Protein AF-A0A1I8H9V7-F1 (afdb_monomer)

Organism: NCBI:txid282301

pLDDT: mean 70.33, std 16.01, range [28.58, 92.44]

Sequence (94 aa):
VTRRPTEVKFTFRASKEHHGKVLACKFVQDERLIEWKREKLSVFYKADFDSEVRIINRTVRWNTTVQFSISYSDVGNPSAKHFCQHRLSATHRC

Radius of gyration: 26.8 Å; Cα contacts (8 Å, |Δi|>4): 67; chains: 1; bounding box: 55×24×84 Å

Mean predicted aligned error: 13.89 Å

Secondary structure (DSSP, 8-state):
---------------GGGTTPEEEEEEEETTEEEEEEEEE----B-----------S--PPTT------------SBSPPP-------------

Solvent-accessible surface area (backbone atoms only — not comparable to full-atom values): 7088 Å² total; per-residue (Å²): 134,88,81,75,87,82,86,84,86,88,84,79,90,83,50,75,87,44,37,78,35,72,51,76,47,78,43,70,56,95,94,38,78,75,46,77,50,74,45,75,34,84,51,76,37,86,56,95,72,91,78,82,85,77,87,76,92,73,87,74,62,86,96,61,91,83,88,87,85,88,86,80,82,78,82,27,39,72,68,73,87,85,83,90,82,88,80,88,80,81,80,79,77,130

Foldseek 3Di:
DPDDDDDDDDDDDDDLVLQQPKDWDWDADPNDTDDIDIDGDHDFDDDPDPDDDDPPDDDDDPPDDDDDDDDDDQSGVVGDDDDDDDDDDDPDDD

Structure (mmCIF, N/CA/C/O backbone):
data_AF-A0A1I8H9V7-F1
#
_entry.id   AF-A0A1I8H9V7-F1
#
loop_
_atom_site.group_PDB
_atom_site.id
_atom_site.type_symbol
_atom_site.label_atom_id
_atom_site.label_alt_id
_atom_site.label_comp_id
_atom_site.label_asym_id
_atom_site.label_entity_id
_atom_site.label_seq_id
_atom_site.pdbx_PDB_ins_code
_atom_site.Cartn_x
_atom_site.Cartn_y
_atom_site.Cartn_z
_atom_site.occupancy
_atom_site.B_iso_or_equiv
_atom_site.auth_seq_id
_atom_site.auth_comp_id
_atom_site.auth_asym_id
_atom_site.auth_atom_id
_atom_site.pdbx_PDB_model_num
ATOM 1 N N . VAL A 1 1 ? -17.377 -14.640 37.849 1.00 48.75 1 VAL A N 1
ATOM 2 C CA . VAL A 1 1 ? -17.718 -14.346 36.436 1.00 48.75 1 VAL A CA 1
ATOM 3 C C . VAL A 1 1 ? -16.441 -14.394 35.614 1.00 48.75 1 VAL A C 1
ATOM 5 O O . VAL A 1 1 ? -15.620 -13.491 35.720 1.00 48.75 1 VAL A O 1
ATOM 8 N N . THR A 1 2 ? -16.214 -15.473 34.871 1.00 45.41 2 THR A N 1
ATOM 9 C CA . THR A 1 2 ? -15.082 -15.595 33.943 1.00 45.41 2 THR A CA 1
ATOM 10 C C . THR A 1 2 ? -15.363 -14.719 32.724 1.00 45.41 2 THR A C 1
ATOM 12 O O . THR A 1 2 ? -16.256 -15.008 31.930 1.00 45.41 2 THR A O 1
ATOM 15 N N . ARG A 1 3 ? -14.649 -13.594 32.605 1.00 63.62 3 ARG A N 1
ATOM 16 C CA . ARG A 1 3 ? -14.762 -12.698 31.447 1.00 63.62 3 ARG A CA 1
ATOM 17 C C . ARG A 1 3 ? -14.203 -13.421 30.221 1.00 63.62 3 ARG A C 1
ATOM 19 O O . ARG A 1 3 ? -13.014 -13.721 30.180 1.00 63.62 3 ARG A O 1
ATOM 26 N N . ARG A 1 4 ? -15.056 -13.718 29.238 1.00 63.28 4 ARG A N 1
ATOM 27 C CA . ARG A 1 4 ? -14.597 -14.163 27.918 1.00 63.28 4 ARG A CA 1
ATOM 28 C C . ARG A 1 4 ? -14.087 -12.939 27.152 1.00 63.28 4 ARG A C 1
ATOM 30 O O . ARG A 1 4 ? -14.804 -11.940 27.119 1.00 63.28 4 ARG A O 1
ATOM 37 N N . PRO A 1 5 ? -12.885 -12.981 26.560 1.00 61.84 5 PRO A N 1
ATOM 38 C CA . PRO A 1 5 ? -12.459 -11.931 25.650 1.00 61.84 5 PRO A CA 1
ATOM 39 C C . PRO A 1 5 ? -13.385 -11.938 24.428 1.00 61.84 5 PRO A C 1
ATOM 41 O O . PRO A 1 5 ? -13.521 -12.956 23.751 1.00 61.84 5 PRO A O 1
ATOM 44 N N . THR A 1 6 ? -14.053 -10.816 24.173 1.00 69.12 6 THR A N 1
ATOM 45 C CA . THR A 1 6 ? -14.811 -10.613 22.936 1.00 69.12 6 THR A CA 1
ATOM 46 C C . THR A 1 6 ? -13.830 -10.179 21.857 1.00 69.12 6 THR A C 1
ATOM 48 O O . THR A 1 6 ? -13.279 -9.081 21.925 1.00 69.12 6 THR A O 1
ATOM 51 N N . GLU A 1 7 ? -13.585 -11.035 20.869 1.00 72.69 7 GLU A N 1
ATOM 52 C CA . GLU A 1 7 ? -12.797 -10.665 19.695 1.00 72.69 7 GLU A CA 1
ATOM 53 C C . GLU A 1 7 ? -13.679 -9.883 18.712 1.00 72.69 7 GLU A C 1
ATOM 55 O O . GLU A 1 7 ? -14.743 -10.350 18.307 1.00 72.69 7 GLU A O 1
ATOM 60 N N . VAL A 1 8 ? -13.239 -8.684 18.324 1.00 72.50 8 VAL A N 1
ATOM 61 C CA . VAL A 1 8 ? -13.888 -7.875 17.285 1.00 72.50 8 VAL A CA 1
ATOM 62 C C . VAL A 1 8 ? -12.967 -7.833 16.074 1.00 72.50 8 VAL A C 1
ATOM 64 O O . VAL A 1 8 ? -11.841 -7.342 16.161 1.00 72.50 8 VAL A O 1
ATOM 67 N N . LYS A 1 9 ? -13.448 -8.335 14.934 1.00 80.44 9 LYS A N 1
ATOM 68 C CA . LYS A 1 9 ? -12.687 -8.406 13.684 1.00 80.44 9 LYS A CA 1
ATOM 69 C C . LYS A 1 9 ? -13.274 -7.457 12.644 1.00 80.44 9 LYS A C 1
ATOM 71 O O . LYS A 1 9 ? -14.442 -7.571 12.287 1.00 80.44 9 LYS A O 1
ATOM 76 N N . PHE A 1 10 ? -12.443 -6.563 12.115 1.00 75.62 10 PHE A N 1
ATOM 77 C CA . PHE A 1 10 ? -12.790 -5.699 10.987 1.00 75.62 10 PHE A CA 1
ATOM 78 C C . PHE A 1 10 ? -12.147 -6.237 9.710 1.00 75.62 10 PHE A C 1
ATOM 80 O O . PHE A 1 10 ? -10.968 -6.586 9.696 1.00 75.62 10 PHE A O 1
ATOM 87 N N . THR A 1 11 ? -12.922 -6.304 8.630 1.00 81.56 11 THR A N 1
ATOM 88 C CA . THR A 1 11 ? -12.437 -6.680 7.296 1.00 81.56 11 THR A CA 1
ATOM 89 C C . THR A 1 11 ? -12.838 -5.604 6.299 1.00 81.56 11 THR A C 1
ATOM 91 O O . THR A 1 11 ? -13.962 -5.115 6.316 1.00 81.56 11 THR A O 1
ATOM 94 N N . PHE A 1 12 ? -11.899 -5.205 5.446 1.00 82.44 12 PHE A N 1
ATOM 95 C CA . PHE A 1 12 ? -12.125 -4.242 4.373 1.00 82.44 12 PHE A CA 1
ATOM 96 C C . PHE A 1 12 ? -11.224 -4.590 3.188 1.00 82.44 12 PHE A C 1
ATOM 98 O O . PHE A 1 12 ? -10.208 -5.275 3.340 1.00 82.44 12 PHE A O 1
ATOM 105 N N . ARG A 1 13 ? -11.588 -4.120 1.994 1.00 84.81 13 ARG A N 1
ATOM 106 C CA . ARG A 1 13 ? -10.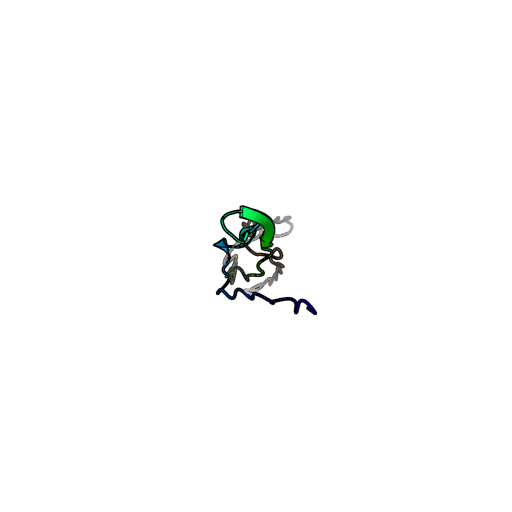776 -4.313 0.792 1.00 84.81 13 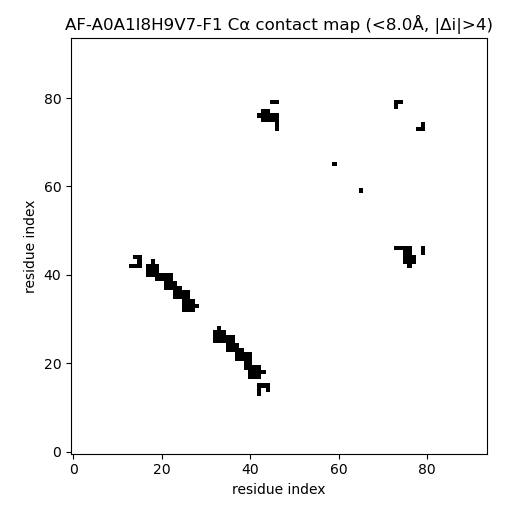ARG A CA 1
ATOM 107 C C . ARG A 1 13 ? -9.701 -3.229 0.726 1.00 84.81 13 ARG A C 1
ATOM 109 O O . ARG A 1 13 ? -9.983 -2.097 0.347 1.00 84.81 13 ARG A O 1
ATOM 116 N N . ALA A 1 14 ? -8.476 -3.578 1.110 1.00 83.31 14 ALA A N 1
ATOM 117 C CA . ALA A 1 14 ? -7.347 -2.658 1.059 1.00 83.31 14 ALA A CA 1
ATOM 118 C C . ALA A 1 14 ? -6.962 -2.298 -0.391 1.00 83.31 14 ALA A C 1
ATOM 120 O O . ALA A 1 14 ? -7.052 -3.122 -1.301 1.00 83.31 14 ALA A O 1
ATOM 121 N N . SER A 1 15 ? -6.515 -1.059 -0.590 1.00 84.44 15 SER A N 1
ATOM 122 C CA . SER A 1 15 ? -6.037 -0.510 -1.869 1.00 84.44 15 SER A CA 1
ATOM 123 C C . SER A 1 15 ? -4.770 0.322 -1.647 1.00 84.44 15 SER A C 1
ATOM 125 O O . SER A 1 15 ? -4.413 0.606 -0.501 1.00 84.44 15 SER A O 1
ATOM 127 N N . LYS A 1 16 ? -4.121 0.769 -2.731 1.00 83.19 16 LYS A N 1
ATOM 128 C CA . LYS A 1 16 ? -2.922 1.627 -2.665 1.00 83.19 16 LYS A CA 1
ATOM 129 C C . LYS A 1 16 ? -3.105 2.886 -1.808 1.00 83.19 16 LYS A C 1
ATOM 131 O O . LYS A 1 16 ? -2.185 3.297 -1.117 1.00 83.19 16 LYS A O 1
ATOM 136 N N . GLU A 1 17 ? -4.310 3.453 -1.787 1.00 85.75 17 GLU A N 1
ATOM 137 C CA . GLU A 1 17 ? -4.642 4.672 -1.031 1.00 85.75 17 GLU A CA 1
ATOM 138 C C . GLU A 1 17 ? -4.605 4.467 0.488 1.00 85.75 17 GLU A C 1
ATOM 140 O O . GLU A 1 17 ? -4.466 5.428 1.247 1.00 85.75 17 GLU A O 1
ATOM 145 N N . HIS A 1 18 ? -4.712 3.213 0.931 1.00 88.88 18 HIS A N 1
ATOM 146 C CA . HIS A 1 18 ? -4.680 2.836 2.339 1.00 88.88 18 HIS A CA 1
ATOM 147 C C . HIS A 1 18 ? -3.252 2.637 2.863 1.00 88.88 18 HIS A C 1
ATOM 149 O O . HIS A 1 18 ? -3.054 2.613 4.077 1.00 88.88 18 HIS A O 1
ATOM 155 N N . HIS A 1 19 ? -2.249 2.494 1.990 1.00 86.56 19 HIS A N 1
ATOM 156 C CA . HIS A 1 19 ? -0.867 2.326 2.429 1.00 86.56 19 HIS A CA 1
ATOM 157 C C . HIS A 1 19 ? -0.379 3.564 3.198 1.00 86.56 19 HIS A C 1
ATOM 159 O O . HIS A 1 19 ? -0.573 4.703 2.775 1.00 86.56 19 HIS A O 1
ATOM 165 N N . GLY A 1 20 ? 0.234 3.346 4.362 1.00 87.06 20 GLY A N 1
ATOM 166 C CA . GLY A 1 20 ? 0.730 4.407 5.236 1.00 87.06 20 GLY A CA 1
ATOM 167 C C . GLY A 1 20 ? -0.358 5.165 6.004 1.00 87.06 20 GLY A C 1
ATOM 168 O O . GLY A 1 20 ? -0.015 5.987 6.858 1.00 87.06 20 GLY A O 1
ATOM 169 N N . LYS A 1 21 ? -1.646 4.886 5.752 1.00 90.12 21 LYS A N 1
ATOM 170 C CA . LYS A 1 21 ? -2.765 5.439 6.526 1.00 90.12 21 LYS A CA 1
ATOM 171 C C . LYS A 1 21 ? -2.852 4.773 7.897 1.00 90.12 21 LYS A C 1
ATOM 173 O O . LYS A 1 21 ? -2.336 3.679 8.114 1.00 90.12 21 LYS A O 1
ATOM 178 N N . VAL A 1 22 ? -3.517 5.449 8.827 1.00 91.12 22 VAL A N 1
ATOM 179 C CA . VAL A 1 22 ? -3.737 4.950 10.186 1.00 91.12 22 VAL A CA 1
ATOM 180 C C . VAL A 1 22 ? -5.174 4.467 10.302 1.00 91.12 22 VAL A C 1
ATOM 182 O O . VAL A 1 22 ? -6.107 5.250 10.130 1.00 91.12 22 VAL A O 1
ATOM 185 N N . LEU A 1 23 ? -5.346 3.186 10.614 1.00 88.25 23 LEU A N 1
ATOM 186 C CA . LEU A 1 23 ? -6.618 2.650 11.074 1.00 88.25 23 LEU A CA 1
ATOM 187 C C . LEU A 1 23 ? -6.757 2.983 12.560 1.00 88.25 23 LEU A C 1
ATOM 189 O O . LEU A 1 23 ? -5.865 2.664 13.343 1.00 88.25 23 LEU A O 1
ATOM 193 N N . ALA A 1 24 ? -7.856 3.624 12.950 1.00 90.38 24 ALA A N 1
ATOM 194 C CA . ALA A 1 24 ? -8.132 3.968 14.340 1.00 90.38 24 ALA A CA 1
ATOM 195 C C . ALA A 1 24 ? -9.458 3.347 14.792 1.00 90.38 24 ALA A C 1
ATOM 197 O O . ALA A 1 24 ? -10.498 3.567 14.173 1.00 90.38 24 ALA A O 1
ATOM 198 N N . CYS A 1 25 ? -9.421 2.605 15.895 1.00 88.06 25 CYS A N 1
ATOM 199 C CA . CYS A 1 25 ? -10.582 2.005 16.539 1.00 88.06 25 CYS A CA 1
ATOM 200 C C . CYS A 1 25 ? -10.726 2.586 17.946 1.00 88.06 25 CYS A C 1
ATOM 202 O O . CYS A 1 25 ? -9.756 2.614 18.705 1.00 88.06 25 CYS A O 1
ATOM 204 N N . LYS A 1 26 ? -11.934 3.034 18.300 1.00 89.81 26 LYS A N 1
ATOM 205 C CA . LYS A 1 26 ? -12.267 3.458 19.664 1.00 89.81 26 LYS A CA 1
ATOM 206 C C . LYS A 1 26 ? -13.070 2.370 20.365 1.00 89.81 26 LYS A C 1
ATOM 208 O O . LYS A 1 26 ? -14.047 1.873 19.807 1.00 89.81 26 LYS A O 1
ATOM 213 N N . PHE A 1 27 ? -12.677 2.039 21.586 1.00 87.44 27 PHE A N 1
ATOM 214 C CA . PHE A 1 27 ? -13.398 1.121 22.458 1.00 87.44 27 PHE A CA 1
ATOM 215 C C . PHE A 1 27 ? -14.143 1.940 23.503 1.00 87.44 27 PHE A C 1
ATOM 217 O O . PHE A 1 27 ? -13.524 2.628 24.312 1.00 87.44 27 PHE A O 1
ATOM 224 N N . VAL A 1 28 ? -15.473 1.902 23.451 1.00 89.50 28 VAL A N 1
ATOM 225 C CA . VAL A 1 28 ? -16.358 2.602 24.388 1.00 89.50 28 VAL A CA 1
ATOM 226 C C . VAL A 1 28 ? -17.175 1.556 25.132 1.00 89.50 28 VAL A C 1
ATOM 228 O O . VAL A 1 28 ? -17.757 0.674 24.504 1.00 89.50 28 VAL A O 1
ATOM 231 N N . GLN A 1 29 ? -17.212 1.664 26.454 1.00 85.50 29 GLN A N 1
ATOM 232 C CA . GLN A 1 29 ? -18.008 0.819 27.333 1.00 85.50 29 GLN A CA 1
ATOM 233 C C . GLN A 1 29 ? -18.745 1.722 28.321 1.00 85.50 29 GLN A C 1
ATOM 235 O O . GLN A 1 29 ? -18.116 2.573 28.943 1.00 85.50 29 GLN A O 1
ATOM 240 N N . ASP A 1 30 ? -20.063 1.553 28.443 1.00 92.44 30 ASP A N 1
ATOM 241 C CA . ASP A 1 30 ? -20.910 2.336 29.357 1.00 92.44 30 ASP A CA 1
ATOM 242 C C . ASP A 1 30 ? -20.691 3.855 29.212 1.00 92.44 30 ASP A C 1
ATOM 244 O O . ASP A 1 30 ? -20.410 4.562 30.177 1.00 92.44 30 ASP A O 1
ATOM 248 N N . GLU A 1 31 ? -20.719 4.339 27.964 1.00 92.25 31 GLU A N 1
ATOM 249 C CA . GLU A 1 31 ? -20.462 5.740 27.569 1.00 92.25 31 GLU A CA 1
ATOM 250 C C . GLU A 1 31 ? -19.054 6.276 27.886 1.00 92.25 31 GLU A C 1
ATOM 252 O O . GLU A 1 31 ? -18.711 7.402 27.518 1.00 92.25 31 GLU A O 1
ATOM 257 N N . ARG A 1 32 ? -18.182 5.462 28.489 1.00 91.19 32 ARG A N 1
ATOM 258 C CA . ARG A 1 32 ? -16.789 5.810 28.766 1.00 91.19 32 ARG A CA 1
ATOM 259 C C . ARG A 1 32 ? -15.876 5.271 27.679 1.00 91.19 32 ARG A C 1
ATOM 261 O O . ARG A 1 32 ? -15.885 4.087 27.348 1.00 91.19 32 ARG A O 1
ATOM 268 N N . LEU A 1 33 ? -15.048 6.152 27.130 1.00 88.94 33 LEU A N 1
ATOM 269 C CA . LEU A 1 33 ? -13.944 5.754 26.268 1.00 88.94 33 LEU A CA 1
ATOM 270 C C . LEU A 1 33 ? -12.911 4.986 27.104 1.00 88.94 33 LEU A C 1
ATOM 272 O O . LEU A 1 33 ? -12.335 5.544 28.033 1.00 88.94 33 LEU A O 1
ATOM 276 N N . ILE A 1 34 ? -12.678 3.725 26.749 1.00 91.12 34 ILE A N 1
ATOM 277 C CA .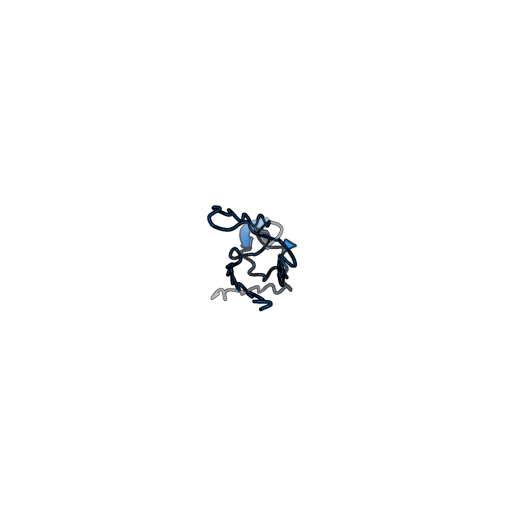 ILE A 1 34 ? -11.697 2.851 27.396 1.00 91.12 34 ILE A CA 1
ATOM 278 C C . ILE A 1 34 ? -10.339 2.979 26.707 1.00 91.12 34 ILE A C 1
ATOM 280 O O . ILE A 1 34 ? -9.327 3.182 27.369 1.00 91.12 34 ILE A O 1
ATOM 284 N N . GLU A 1 35 ? -10.310 2.887 25.373 1.00 88.56 35 GLU A N 1
ATOM 285 C CA . GLU A 1 35 ? -9.054 2.831 24.621 1.00 88.56 35 GLU A CA 1
ATOM 286 C C . GLU A 1 35 ? -9.207 3.341 23.180 1.00 88.56 35 GLU A C 1
ATOM 288 O O . GLU A 1 35 ? -10.244 3.156 22.535 1.00 88.56 35 GLU A O 1
ATOM 293 N N . TRP A 1 36 ? -8.133 3.935 22.654 1.00 91.19 36 TRP A N 1
ATOM 294 C CA . TRP A 1 36 ? -7.906 4.078 21.217 1.00 91.19 36 TRP A CA 1
ATOM 295 C C . TRP A 1 36 ? -6.835 3.099 20.761 1.00 91.19 36 TRP A C 1
ATOM 297 O O . TRP A 1 36 ? -5.677 3.226 21.151 1.00 91.19 36 TRP A O 1
ATOM 307 N N . LYS A 1 37 ? -7.192 2.207 19.842 1.00 88.88 37 LYS A N 1
ATOM 308 C CA . LYS A 1 37 ? -6.220 1.388 19.125 1.00 88.88 37 LYS A CA 1
ATOM 309 C C . LYS A 1 37 ? -5.937 2.017 17.772 1.00 88.88 37 LYS A C 1
ATOM 311 O O . LYS A 1 37 ? -6.863 2.319 17.021 1.00 88.88 37 LYS A O 1
ATOM 316 N N . ARG A 1 38 ? -4.662 2.245 17.470 1.00 91.44 38 ARG A N 1
ATOM 317 C CA . ARG A 1 38 ? -4.208 2.811 16.197 1.00 91.44 38 ARG A CA 1
ATOM 318 C C . ARG A 1 38 ? -3.200 1.868 15.573 1.00 91.44 38 ARG A C 1
ATOM 320 O O . ARG A 1 38 ? -2.251 1.485 16.240 1.00 91.44 38 ARG A O 1
ATOM 327 N N . GLU A 1 39 ? -3.397 1.543 14.306 1.00 89.38 39 GLU A N 1
ATOM 328 C CA . GLU A 1 39 ? -2.508 0.665 13.553 1.00 89.38 39 GLU A CA 1
ATOM 329 C C . GLU A 1 39 ? -2.139 1.337 12.234 1.00 89.38 39 GLU A C 1
ATOM 331 O O . GLU A 1 39 ? -3.013 1.830 11.511 1.00 89.38 39 GLU A O 1
ATOM 336 N N . LYS A 1 40 ? -0.843 1.383 11.911 1.00 90.62 40 LYS A N 1
ATOM 337 C CA . LYS A 1 40 ? -0.396 1.915 10.622 1.00 90.62 40 LYS A CA 1
ATOM 338 C C . LYS A 1 40 ? -0.523 0.816 9.576 1.00 90.62 40 LYS A C 1
ATOM 340 O O . LYS A 1 40 ? 0.104 -0.232 9.675 1.00 90.62 40 LYS A O 1
ATOM 345 N N . 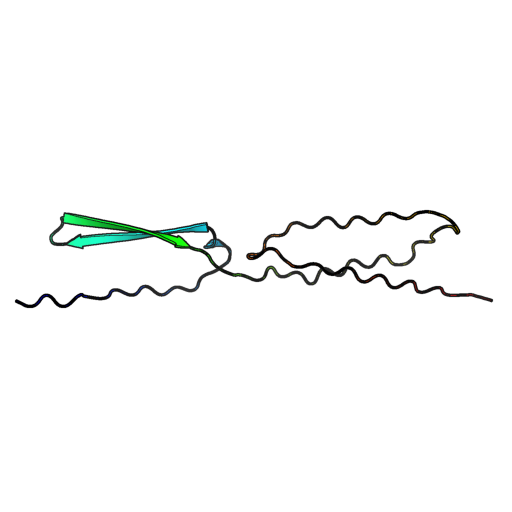LEU A 1 41 ? -1.319 1.069 8.547 1.00 88.12 41 LEU A N 1
ATOM 346 C CA . LEU A 1 41 ? -1.585 0.088 7.508 1.00 88.12 41 LEU A CA 1
ATOM 347 C C . LEU A 1 41 ? -0.396 -0.014 6.548 1.00 88.12 41 LEU A C 1
ATOM 349 O O . LEU A 1 41 ? -0.064 0.939 5.841 1.00 88.12 41 LEU A O 1
ATOM 353 N N . SER A 1 42 ? 0.213 -1.197 6.482 1.00 87.19 42 SER A N 1
ATOM 354 C CA . SER A 1 42 ? 1.179 -1.547 5.440 1.00 87.19 42 SER A CA 1
ATOM 355 C C . SER A 1 42 ? 0.492 -2.397 4.376 1.00 87.19 42 SER A C 1
ATOM 357 O O . SER A 1 42 ? 0.378 -3.614 4.502 1.00 87.19 42 SER A O 1
ATOM 359 N N . VAL A 1 43 ? -0.031 -1.737 3.340 1.00 85.06 43 VAL A N 1
ATOM 360 C CA . VAL A 1 43 ? -0.694 -2.414 2.216 1.00 85.06 43 VAL A CA 1
ATOM 361 C C . VAL A 1 43 ? 0.310 -2.661 1.101 1.00 85.06 43 VAL A C 1
ATOM 363 O O . VAL A 1 43 ? 0.978 -1.727 0.654 1.00 85.06 43 VAL A O 1
ATOM 366 N N . PHE A 1 44 ? 0.403 -3.912 0.662 1.00 83.00 44 PHE A N 1
ATOM 367 C CA . PHE A 1 44 ? 1.180 -4.317 -0.503 1.00 83.00 44 PHE A CA 1
ATOM 368 C C . PHE A 1 44 ? 0.336 -4.161 -1.761 1.00 83.00 44 PHE A C 1
ATOM 370 O O . PHE A 1 44 ? -0.793 -4.649 -1.820 1.00 83.00 44 PHE A O 1
ATOM 377 N N . TYR A 1 45 ? 0.876 -3.480 -2.763 1.00 75.56 45 TYR A N 1
ATOM 378 C CA . TYR A 1 45 ? 0.206 -3.319 -4.045 1.00 75.56 45 TYR A CA 1
ATOM 379 C C . TYR A 1 45 ? 1.242 -3.248 -5.160 1.00 75.56 45 TYR A C 1
ATOM 381 O O . TYR A 1 45 ? 2.268 -2.571 -5.049 1.00 75.56 45 TYR A O 1
ATOM 389 N N . LYS A 1 46 ? 0.958 -3.966 -6.248 1.00 66.62 46 LYS A N 1
ATOM 390 C CA . LYS A 1 46 ? 1.731 -3.857 -7.479 1.00 66.62 46 LYS A CA 1
ATOM 391 C C . LYS A 1 46 ? 1.334 -2.543 -8.138 1.00 66.62 46 LYS A C 1
ATOM 393 O O . LYS A 1 46 ? 0.149 -2.245 -8.261 1.00 66.62 46 LYS A O 1
ATOM 398 N N . ALA A 1 47 ? 2.317 -1.742 -8.512 1.00 62.28 47 ALA A N 1
ATOM 399 C CA . ALA A 1 47 ? 2.062 -0.649 -9.424 1.00 62.28 47 ALA A CA 1
ATOM 400 C C . ALA A 1 47 ? 2.076 -1.215 -10.851 1.00 62.28 47 ALA A C 1
ATOM 402 O O . ALA A 1 47 ? 2.951 -2.016 -11.188 1.00 62.28 47 ALA A O 1
ATOM 403 N N . ASP A 1 48 ? 1.061 -0.873 -11.641 1.00 56.91 48 ASP A N 1
ATOM 404 C CA . ASP A 1 48 ? 0.934 -1.321 -13.026 1.00 56.91 48 ASP A CA 1
ATOM 405 C C . ASP A 1 48 ? 2.066 -0.695 -13.849 1.00 56.91 48 ASP A C 1
ATOM 407 O O . ASP A 1 48 ? 2.018 0.484 -14.192 1.00 56.91 48 ASP A O 1
ATOM 411 N N . PHE A 1 49 ? 3.120 -1.468 -14.108 1.00 56.97 49 PHE A N 1
ATOM 412 C CA . PHE A 1 49 ? 4.311 -1.004 -14.814 1.00 56.97 49 PHE A CA 1
ATOM 413 C C . PHE A 1 49 ? 4.797 -2.056 -15.811 1.00 56.97 49 PHE A C 1
ATOM 415 O O . PHE A 1 49 ? 5.796 -2.729 -15.575 1.00 56.97 49 PHE A O 1
ATOM 422 N N . ASP A 1 50 ? 4.116 -2.153 -16.949 1.00 51.97 50 ASP A N 1
ATOM 423 C CA . ASP A 1 50 ? 4.705 -2.722 -18.165 1.00 51.97 50 ASP A CA 1
ATOM 424 C C . ASP A 1 50 ? 5.194 -1.561 -19.043 1.00 51.97 50 ASP A C 1
ATOM 426 O O . ASP A 1 50 ? 4.639 -1.253 -20.096 1.00 51.97 50 ASP A O 1
ATOM 430 N N . SER A 1 51 ? 6.215 -0.846 -18.563 1.00 51.97 51 SER A N 1
ATOM 431 C CA . SER A 1 51 ? 6.833 0.254 -19.310 1.00 51.97 51 SER A CA 1
ATOM 432 C C . SER A 1 51 ? 8.019 -0.277 -20.110 1.00 51.97 51 SER A C 1
ATOM 434 O O . SER A 1 51 ? 9.144 -0.333 -19.616 1.00 51.97 51 SER A O 1
ATOM 436 N N . GLU A 1 52 ? 7.781 -0.670 -21.359 1.00 55.81 52 GLU A N 1
ATOM 437 C CA . GLU A 1 52 ? 8.853 -1.022 -22.289 1.00 55.81 52 GLU A CA 1
ATOM 438 C C . GLU A 1 52 ? 9.414 0.246 -22.955 1.00 55.81 52 GLU A C 1
ATOM 440 O O . GLU A 1 52 ? 8.788 0.841 -23.833 1.00 55.81 52 GLU A O 1
ATOM 445 N N . VAL A 1 53 ? 10.619 0.672 -22.563 1.00 54.91 53 VAL A N 1
ATOM 446 C CA . VAL A 1 53 ? 11.327 1.768 -23.245 1.00 54.91 53 VAL A CA 1
ATOM 447 C C . VAL A 1 53 ? 12.147 1.189 -24.397 1.00 54.91 53 VAL A C 1
ATOM 449 O O . VAL A 1 53 ? 13.254 0.689 -24.202 1.00 54.91 53 VAL A O 1
ATOM 452 N N . ARG A 1 54 ? 11.613 1.264 -25.623 1.00 56.09 54 ARG A N 1
ATOM 453 C CA . ARG A 1 54 ? 12.353 0.896 -26.841 1.00 56.09 54 ARG A CA 1
ATOM 454 C C . ARG A 1 54 ? 13.055 2.109 -27.437 1.00 56.09 54 ARG A C 1
ATOM 456 O O . ARG A 1 54 ? 12.410 3.060 -27.870 1.00 56.09 54 ARG A O 1
ATOM 463 N N . ILE A 1 55 ? 14.377 2.041 -27.551 1.00 58.94 55 ILE A N 1
ATOM 464 C CA . ILE A 1 55 ? 15.153 3.000 -28.343 1.00 58.94 55 ILE A CA 1
ATOM 465 C C . ILE A 1 55 ? 15.299 2.420 -29.749 1.00 58.94 55 ILE A C 1
ATOM 467 O O . ILE A 1 55 ? 16.196 1.629 -30.025 1.00 58.94 55 ILE A O 1
ATOM 471 N N . ILE A 1 56 ? 14.367 2.781 -30.628 1.00 57.59 56 ILE A N 1
ATOM 472 C CA . ILE A 1 56 ? 14.335 2.324 -32.021 1.00 57.59 56 ILE A CA 1
ATOM 473 C C . ILE A 1 56 ? 15.058 3.369 -32.890 1.00 57.59 56 ILE A C 1
ATOM 475 O O . ILE A 1 56 ? 14.849 4.568 -32.721 1.00 57.59 56 ILE A O 1
ATOM 479 N N . ASN A 1 57 ? 15.901 2.92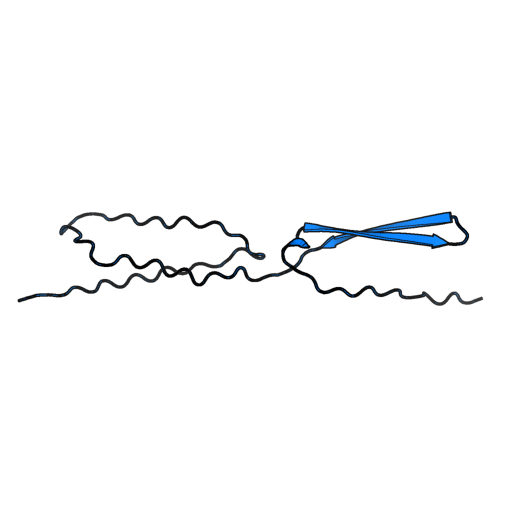0 -33.825 1.00 54.03 57 ASN A N 1
ATOM 480 C CA . ASN A 1 57 ? 16.520 3.742 -34.879 1.00 54.03 57 ASN A CA 1
ATOM 481 C C . ASN A 1 57 ? 17.476 4.868 -34.427 1.00 54.03 57 ASN A C 1
ATOM 483 O O . ASN A 1 57 ? 17.511 5.937 -35.037 1.00 54.03 57 ASN A O 1
ATOM 487 N N . ARG A 1 58 ? 18.301 4.654 -33.395 1.00 63.09 58 ARG A N 1
ATOM 488 C CA . ARG A 1 58 ? 19.421 5.568 -33.090 1.00 63.09 58 ARG A CA 1
ATOM 489 C C . ARG A 1 58 ? 20.708 5.066 -33.744 1.00 63.09 58 ARG A C 1
ATOM 491 O O . ARG A 1 58 ? 21.245 4.037 -33.348 1.00 63.09 58 ARG A O 1
ATOM 498 N N . THR A 1 59 ? 21.225 5.821 -34.710 1.00 66.50 59 THR A N 1
ATOM 499 C CA . THR A 1 59 ? 22.551 5.579 -35.290 1.00 66.50 59 THR A CA 1
ATOM 500 C C . THR A 1 59 ? 23.617 6.015 -34.289 1.00 66.50 59 THR A C 1
ATOM 502 O O . THR A 1 59 ? 23.891 7.205 -34.131 1.00 66.50 59 THR A O 1
ATOM 505 N N . VAL A 1 60 ? 24.198 5.053 -33.577 1.00 69.06 60 VAL A N 1
ATOM 506 C CA . VAL A 1 60 ? 25.352 5.287 -32.704 1.00 69.06 60 VAL A CA 1
ATOM 507 C C . VAL A 1 60 ? 26.605 5.298 -33.573 1.00 69.06 60 VAL A C 1
ATOM 509 O O . VAL A 1 60 ? 26.837 4.370 -34.347 1.00 69.06 60 VAL A O 1
ATOM 512 N N . ARG A 1 61 ? 27.405 6.365 -33.481 1.00 76.38 61 ARG A N 1
ATOM 513 C CA . ARG A 1 61 ? 28.678 6.438 -34.207 1.00 76.38 61 ARG A CA 1
ATOM 514 C C . ARG A 1 61 ? 29.639 5.388 -33.654 1.00 76.38 61 ARG A C 1
ATOM 516 O O . ARG A 1 61 ? 29.701 5.174 -32.443 1.00 76.38 61 ARG A O 1
ATOM 523 N N . TRP A 1 62 ? 30.413 4.773 -34.543 1.00 73.75 62 TRP A N 1
ATOM 524 C CA . TRP A 1 62 ? 31.486 3.861 -34.157 1.00 73.75 62 TRP A CA 1
ATOM 525 C C . TRP A 1 62 ? 32.436 4.531 -33.152 1.00 73.75 62 TRP A C 1
ATOM 527 O O . TRP A 1 62 ? 32.763 5.708 -33.300 1.00 73.75 62 TRP A O 1
ATOM 537 N N . ASN A 1 63 ? 32.865 3.769 -32.141 1.00 78.25 63 ASN A N 1
ATOM 538 C CA . ASN A 1 63 ? 33.805 4.201 -31.102 1.00 78.25 63 ASN A CA 1
ATOM 539 C C . ASN A 1 63 ? 33.330 5.392 -30.241 1.00 78.25 63 ASN A C 1
ATOM 541 O O . ASN A 1 63 ? 34.134 6.217 -29.812 1.00 78.25 63 ASN A O 1
ATOM 545 N N . THR A 1 64 ? 32.020 5.499 -29.998 1.00 70.31 64 THR A N 1
ATOM 546 C CA . THR A 1 64 ? 31.456 6.494 -29.073 1.00 70.31 64 THR A CA 1
ATOM 547 C C . THR A 1 64 ? 30.873 5.837 -2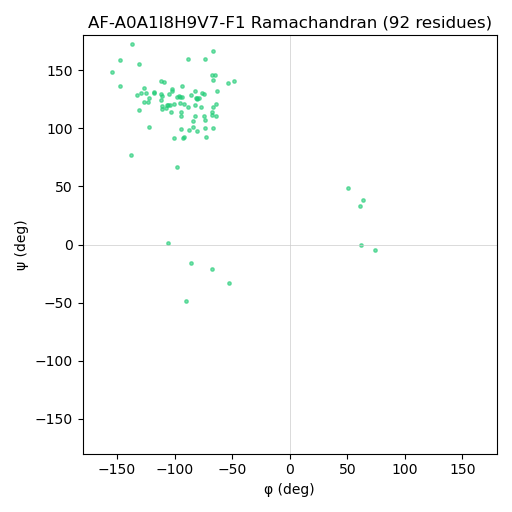7.826 1.00 70.31 64 THR A C 1
ATOM 549 O O . THR A 1 64 ? 30.237 4.786 -27.904 1.00 70.31 64 THR A O 1
ATOM 552 N N . THR A 1 65 ? 31.080 6.463 -26.665 1.00 75.81 65 THR A N 1
ATOM 553 C CA . THR A 1 65 ? 30.435 6.059 -25.410 1.00 75.81 65 THR A CA 1
ATOM 554 C C . THR A 1 65 ? 29.004 6.576 -25.393 1.00 75.81 65 THR A C 1
ATOM 556 O O . THR A 1 65 ? 28.773 7.775 -25.549 1.00 75.81 65 THR A O 1
ATOM 559 N N . VAL A 1 66 ? 28.041 5.682 -25.173 1.00 68.81 66 VAL A N 1
ATOM 560 C CA . VAL A 1 66 ? 26.629 6.045 -25.027 1.00 68.81 66 VAL A CA 1
ATO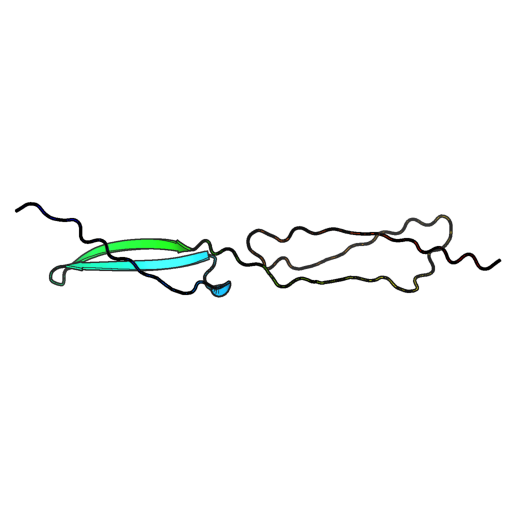M 561 C C . VAL A 1 66 ? 26.200 5.813 -23.588 1.00 68.81 66 VAL A C 1
ATOM 563 O O . VAL A 1 66 ? 26.378 4.722 -23.052 1.00 68.81 66 VAL A O 1
ATOM 566 N N . GLN A 1 67 ? 25.611 6.838 -22.976 1.00 67.19 67 GLN A N 1
ATOM 567 C CA . GLN A 1 67 ? 24.972 6.738 -21.672 1.00 67.19 67 GLN A CA 1
ATOM 568 C C . GLN A 1 67 ? 23.455 6.727 -21.852 1.00 67.19 67 GLN A C 1
ATOM 570 O O . GLN A 1 67 ? 22.891 7.596 -22.517 1.00 67.19 67 GLN A O 1
ATOM 575 N N . PHE A 1 68 ? 22.799 5.749 -21.234 1.00 66.25 68 PHE A N 1
ATOM 576 C CA . PHE A 1 68 ? 21.347 5.664 -21.162 1.00 66.25 68 PHE A CA 1
ATOM 577 C C . PHE A 1 68 ? 20.915 5.880 -19.715 1.00 66.25 68 PHE A C 1
ATOM 579 O O . PHE A 1 68 ? 21.425 5.216 -18.814 1.00 66.25 68 PHE A O 1
ATOM 586 N N . SER A 1 69 ? 19.963 6.786 -19.508 1.00 60.00 69 SER A N 1
ATOM 587 C CA . SER A 1 69 ? 19.340 7.024 -18.208 1.00 60.00 69 SER A CA 1
ATOM 588 C C . SER A 1 69 ? 17.840 6.829 -18.358 1.00 60.00 69 SER A C 1
ATOM 590 O O . SER A 1 69 ? 17.213 7.477 -19.195 1.00 60.00 69 SER A O 1
ATOM 592 N N . ILE A 1 70 ? 17.274 5.926 -17.563 1.00 65.44 70 ILE A N 1
ATOM 593 C CA . ILE A 1 70 ? 15.829 5.733 -17.464 1.00 65.44 70 ILE A CA 1
ATOM 594 C C . ILE A 1 70 ? 15.415 6.296 -16.109 1.00 65.44 70 ILE A C 1
ATOM 596 O O . ILE A 1 70 ? 15.856 5.802 -15.075 1.00 65.44 70 ILE A O 1
ATOM 600 N N . SER A 1 71 ? 14.582 7.332 -16.129 1.00 58.81 71 SER A N 1
ATOM 601 C CA . SER A 1 71 ? 13.989 7.910 -14.926 1.00 58.81 71 SER A CA 1
ATOM 602 C C . SER A 1 71 ? 12.518 7.521 -14.877 1.00 58.81 71 SER A C 1
ATOM 604 O O . SER A 1 71 ? 11.762 7.858 -15.787 1.00 58.81 71 SER A O 1
ATOM 606 N N . TYR A 1 72 ? 12.104 6.826 -13.824 1.00 61.34 72 TYR A N 1
ATOM 607 C CA . TYR A 1 72 ? 10.705 6.502 -13.548 1.00 61.34 72 TYR A CA 1
ATOM 608 C C . TYR A 1 72 ? 10.387 6.855 -12.088 1.00 61.34 72 TYR A C 1
ATOM 610 O O . TYR A 1 72 ? 11.283 6.915 -11.245 1.00 61.34 72 TYR A O 1
ATOM 618 N N . SER A 1 73 ? 9.113 7.105 -11.782 1.00 55.72 73 SER A N 1
ATOM 619 C CA . SER A 1 73 ? 8.642 7.268 -10.407 1.00 55.72 73 SER A CA 1
ATOM 620 C C . SER A 1 73 ? 8.122 5.929 -9.882 1.00 55.72 73 SER A C 1
ATOM 622 O O . SER A 1 73 ? 7.094 5.424 -10.328 1.00 55.72 73 SER A O 1
ATOM 624 N N . ASP A 1 74 ? 8.834 5.324 -8.932 1.00 58.12 74 ASP A N 1
ATOM 625 C CA . ASP A 1 74 ? 8.324 4.155 -8.214 1.00 58.12 74 ASP A CA 1
ATOM 626 C C . ASP A 1 74 ? 7.133 4.576 -7.349 1.00 58.12 74 ASP A C 1
ATOM 628 O O . ASP A 1 74 ? 7.296 5.291 -6.363 1.00 58.12 74 ASP A O 1
ATOM 632 N N . VAL A 1 75 ? 5.927 4.124 -7.701 1.00 65.94 75 VAL A N 1
ATOM 633 C CA . VAL A 1 75 ? 4.722 4.363 -6.882 1.00 65.94 75 VAL A CA 1
ATOM 634 C C . VAL A 1 75 ? 4.267 3.094 -6.136 1.00 65.94 75 VAL A C 1
ATOM 636 O O . VAL A 1 75 ? 3.262 3.137 -5.436 1.00 65.94 75 VAL A O 1
ATOM 639 N N . GLY A 1 76 ? 4.970 1.959 -6.268 1.00 66.62 76 GLY A N 1
ATOM 640 C CA . GLY A 1 76 ? 4.601 0.657 -5.674 1.00 66.62 76 GLY A CA 1
ATOM 641 C C . GLY A 1 76 ? 5.135 0.403 -4.255 1.00 66.62 76 GLY A C 1
ATOM 642 O O . GLY A 1 76 ? 6.115 1.020 -3.843 1.00 66.62 76 GLY A O 1
ATOM 643 N N . ASN A 1 77 ? 4.512 -0.537 -3.525 1.00 70.31 77 ASN A N 1
ATOM 644 C CA . ASN A 1 77 ? 5.006 -1.035 -2.231 1.00 70.31 77 ASN A CA 1
ATOM 645 C C . ASN A 1 77 ? 5.020 -2.587 -2.179 1.00 70.31 77 ASN A C 1
ATOM 647 O O . ASN A 1 77 ? 3.938 -3.191 -2.189 1.00 70.31 77 ASN A O 1
ATOM 651 N N . PRO A 1 78 ? 6.199 -3.241 -2.066 1.00 68.00 78 PRO A N 1
ATOM 652 C CA . PRO A 1 78 ? 7.533 -2.631 -2.024 1.00 68.00 78 PRO A CA 1
ATOM 653 C C . PRO A 1 78 ? 7.896 -1.962 -3.359 1.00 68.00 78 PRO A C 1
ATOM 655 O O . PRO A 1 78 ? 7.223 -2.188 -4.367 1.00 68.00 78 PRO A O 1
ATOM 658 N N . SER A 1 79 ? 8.958 -1.149 -3.358 1.00 65.88 79 SER A N 1
ATOM 659 C CA . SER A 1 79 ? 9.482 -0.504 -4.568 1.00 65.88 79 SER A CA 1
ATOM 660 C C . SER A 1 79 ? 9.652 -1.512 -5.706 1.00 65.88 79 SER A C 1
ATOM 662 O O . SER A 1 79 ? 10.051 -2.662 -5.480 1.00 65.88 79 SER A O 1
ATOM 664 N N . ALA A 1 80 ? 9.328 -1.094 -6.930 1.00 66.12 80 ALA A N 1
ATOM 665 C CA . ALA A 1 80 ? 9.404 -1.973 -8.086 1.00 66.12 80 ALA A CA 1
ATOM 666 C C . ALA A 1 80 ? 10.858 -2.392 -8.367 1.00 66.12 80 ALA A C 1
ATOM 668 O O . ALA A 1 80 ? 11.809 -1.647 -8.131 1.00 66.12 80 ALA A O 1
ATOM 669 N N . LYS A 1 81 ? 11.028 -3.626 -8.855 1.00 62.03 81 LYS A N 1
ATOM 670 C CA . LYS A 1 81 ? 12.314 -4.139 -9.341 1.00 62.03 81 LYS A CA 1
ATOM 671 C C . LYS A 1 81 ? 12.374 -3.940 -10.849 1.00 62.03 81 LYS A C 1
ATOM 673 O O . LYS A 1 81 ? 11.478 -4.396 -11.554 1.00 62.03 81 LYS A O 1
ATOM 678 N N . HIS A 1 82 ? 13.440 -3.304 -11.321 1.00 62.72 82 HIS A N 1
ATOM 679 C CA . HIS A 1 82 ? 13.609 -2.939 -12.726 1.00 62.72 82 HIS A CA 1
ATOM 680 C C . HIS A 1 82 ? 14.688 -3.787 -13.383 1.00 62.72 82 HIS A C 1
ATOM 682 O O . HIS A 1 82 ? 15.727 -4.062 -12.781 1.00 62.72 8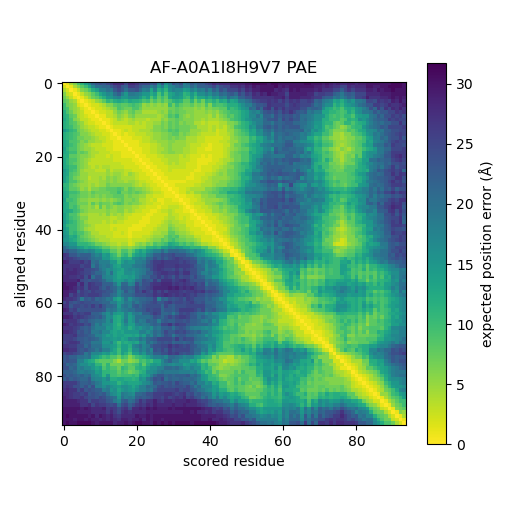2 HIS A O 1
ATOM 688 N N . PHE A 1 83 ? 14.437 -4.190 -14.626 1.00 56.22 83 PHE A N 1
ATOM 689 C CA . PHE A 1 83 ? 15.366 -4.974 -15.430 1.00 56.22 83 PHE A CA 1
ATOM 690 C C . PHE A 1 83 ? 15.595 -4.264 -16.761 1.00 56.22 83 PHE A C 1
ATOM 692 O O . PHE A 1 83 ? 14.656 -4.012 -17.511 1.00 56.22 83 PHE A O 1
ATOM 699 N N . CYS A 1 84 ? 16.853 -3.955 -17.061 1.00 56.38 84 CYS A N 1
ATOM 700 C CA . CYS A 1 84 ? 17.243 -3.400 -18.350 1.00 56.38 84 CYS A CA 1
ATOM 701 C C . CYS A 1 84 ? 17.699 -4.539 -19.260 1.00 56.38 84 CYS A C 1
ATOM 703 O O . CYS A 1 84 ? 18.658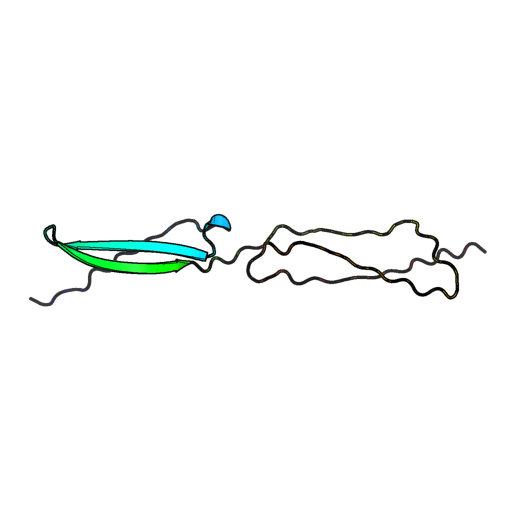 -5.240 -18.936 1.00 56.38 84 CYS A O 1
ATOM 705 N N . GLN A 1 85 ? 17.051 -4.701 -20.415 1.00 54.78 85 GLN A N 1
ATOM 706 C CA . GLN A 1 85 ? 17.517 -5.604 -21.463 1.00 54.78 85 GLN A CA 1
ATOM 707 C C . GLN A 1 85 ? 18.001 -4.784 -22.657 1.00 54.78 85 GLN A C 1
ATOM 709 O O . GLN A 1 85 ? 17.235 -4.069 -23.296 1.00 54.78 85 GLN A O 1
ATOM 714 N N . HIS A 1 86 ? 19.290 -4.893 -22.965 1.00 54.62 86 HIS A N 1
ATOM 715 C CA . HIS A 1 86 ? 19.887 -4.246 -24.125 1.00 54.62 86 HIS A CA 1
ATOM 716 C C . HIS A 1 86 ? 20.042 -5.267 -25.254 1.00 54.62 86 HIS A C 1
ATOM 718 O O . HIS A 1 86 ? 20.728 -6.276 -25.089 1.00 54.62 86 HIS A O 1
ATOM 724 N N . ARG A 1 87 ? 19.414 -5.013 -26.407 1.00 49.97 87 ARG A N 1
ATOM 725 C CA . ARG A 1 87 ? 19.575 -5.842 -27.607 1.00 49.97 87 ARG A CA 1
ATOM 726 C C . ARG A 1 87 ? 20.075 -4.972 -28.755 1.00 49.97 87 ARG A C 1
ATOM 728 O O . ARG A 1 87 ? 19.301 -4.248 -29.372 1.00 49.97 87 ARG A O 1
ATOM 735 N N . LEU A 1 88 ? 21.374 -5.048 -29.039 1.00 52.66 88 LEU A N 1
ATOM 736 C CA . LEU A 1 88 ? 21.949 -4.464 -30.251 1.00 52.66 88 LEU A CA 1
ATOM 737 C C . LEU A 1 88 ? 21.564 -5.350 -31.432 1.00 52.66 88 LEU A C 1
ATOM 739 O O . LEU A 1 88 ? 22.039 -6.478 -31.542 1.00 52.66 88 LEU A O 1
ATOM 743 N N . SER A 1 89 ? 20.699 -4.853 -32.313 1.00 47.19 89 SER A N 1
ATOM 744 C CA . SER A 1 89 ? 20.535 -5.437 -33.641 1.00 47.19 89 SER A CA 1
ATOM 745 C C . SER A 1 89 ? 21.441 -4.669 -34.595 1.00 47.19 89 SER A C 1
ATOM 747 O O . SER A 1 89 ? 21.131 -3.554 -35.008 1.00 47.19 89 SER A O 1
ATOM 749 N N . ALA A 1 90 ? 22.609 -5.236 -34.889 1.00 43.00 90 ALA A N 1
ATOM 750 C CA . ALA A 1 90 ? 23.456 -4.747 -35.964 1.00 43.00 90 ALA A CA 1
ATOM 751 C C . ALA A 1 90 ? 22.911 -5.305 -37.284 1.00 43.00 90 ALA A C 1
ATOM 753 O O . ALA A 1 90 ? 23.195 -6.443 -37.652 1.00 43.00 90 ALA A O 1
ATOM 754 N N . THR A 1 91 ? 22.112 -4.520 -38.006 1.00 40.66 91 THR A N 1
ATOM 755 C CA . THR A 1 91 ? 21.866 -4.791 -39.428 1.00 40.66 91 THR A CA 1
ATOM 756 C C . THR A 1 91 ? 23.128 -4.424 -40.200 1.00 40.66 91 THR A C 1
ATOM 758 O O . THR A 1 91 ? 23.315 -3.273 -40.590 1.00 40.66 91 THR A O 1
ATOM 761 N N . HIS A 1 92 ? 24.009 -5.402 -40.407 1.00 28.58 92 HIS A N 1
ATOM 762 C CA . HIS A 1 92 ? 24.998 -5.321 -41.475 1.00 28.58 92 HIS A CA 1
ATOM 763 C C . HIS A 1 92 ? 24.237 -5.318 -42.807 1.00 28.58 92 HIS A C 1
ATOM 765 O O . HIS A 1 92 ? 23.635 -6.322 -43.181 1.00 28.58 92 HIS A O 1
ATOM 771 N N . ARG A 1 93 ? 24.233 -4.184 -43.515 1.00 33.16 93 ARG A N 1
ATOM 772 C CA . ARG A 1 93 ? 24.103 -4.214 -44.975 1.00 33.16 93 ARG A CA 1
ATOM 773 C C . ARG A 1 93 ? 25.516 -4.346 -45.526 1.00 33.16 93 ARG A C 1
ATOM 775 O O . ARG A 1 93 ? 26.355 -3.503 -45.213 1.00 33.16 93 ARG A O 1
ATOM 782 N N . CYS A 1 94 ? 25.752 -5.450 -46.229 1.00 31.02 94 CYS A N 1
ATOM 783 C CA . CYS A 1 94 ? 26.901 -5.635 -47.106 1.00 31.02 94 CYS A CA 1
ATOM 784 C C . CYS A 1 94 ? 26.939 -4.540 -48.175 1.00 31.02 94 CYS A C 1
ATOM 786 O O . CYS A 1 94 ? 25.842 -4.090 -48.585 1.00 31.02 94 CYS A O 1
#